Protein AF-A0ABD4PP04-F1 (afdb_monomer)

Sequence (174 aa):
FPATERILFAEHYQGPYRPKDAGYEAKGRALKQHVMAPLIAYFRDARAALGITAKQIVDATGKKNMVSHWFSASQWQLPNESDYLKLQSLFARVAEEKHQRGVLEKPHHQLLETYTSLNRQYAELQSEYKHLRRYFGVTAQVPYTDVWTHKPVQYYPGKHPCEKPAEMLQQIIS

Solvent-accessible surface area (backbone atoms only — not comparable to full-atom values): 10897 Å² total; per-residue (Å²): 131,85,90,74,89,78,84,78,83,75,70,96,71,100,65,78,91,70,77,80,73,61,56,65,61,50,50,51,50,53,49,49,36,60,60,42,36,72,61,42,46,56,45,33,51,27,35,58,64,63,65,62,50,70,64,60,51,24,73,63,61,74,42,70,82,47,53,54,26,48,51,34,61,95,61,56,48,85,71,54,65,72,55,42,51,39,49,31,54,52,32,45,53,54,23,61,78,65,77,46,83,39,56,68,76,74,58,62,67,61,53,50,54,50,48,51,54,39,51,48,53,49,51,51,54,53,47,52,57,53,68,72,44,83,85,84,77,90,47,97,84,52,76,95,55,100,70,83,86,68,71,78,66,75,91,58,94,87,64,62,97,81,63,73,36,66,71,53,52,49,65,76,73,105

Structure (mmCIF, N/CA/C/O backbone):
data_AF-A0ABD4PP04-F1
#
_entry.id   AF-A0ABD4PP04-F1
#
loop_
_atom_site.group_PDB
_atom_site.id
_atom_site.type_symbol
_atom_site.label_atom_id
_atom_site.label_alt_id
_atom_site.label_comp_id
_atom_site.label_asym_id
_atom_site.label_entity_id
_atom_site.label_seq_id
_atom_site.pdbx_PDB_ins_code
_atom_site.Cartn_x
_atom_site.Cartn_y
_atom_site.Cartn_z
_atom_site.occupancy
_atom_site.B_iso_or_equiv
_atom_site.auth_seq_id
_atom_site.auth_comp_id
_atom_site.auth_asym_id
_atom_site.auth_atom_id
_atom_site.pdbx_PDB_model_num
ATOM 1 N N . PHE A 1 1 ? 40.345 16.227 -43.453 1.00 46.09 1 PHE A N 1
ATOM 2 C CA . PHE A 1 1 ? 39.512 15.918 -42.274 1.00 46.09 1 PHE A CA 1
ATOM 3 C C . PHE A 1 1 ? 38.919 14.530 -42.455 1.00 46.09 1 PHE A C 1
ATOM 5 O O . PHE A 1 1 ? 38.324 14.318 -43.506 1.00 46.09 1 PHE A O 1
ATOM 12 N N . PRO A 1 2 ? 39.097 13.572 -41.528 1.00 52.31 2 PRO A N 1
ATOM 13 C CA . PRO A 1 2 ? 38.396 12.297 -41.633 1.00 52.31 2 PRO A CA 1
ATOM 14 C C . PRO A 1 2 ? 36.890 12.541 -41.462 1.00 52.31 2 PRO A C 1
ATOM 16 O O . PRO A 1 2 ? 36.458 13.104 -40.454 1.00 52.31 2 PRO A O 1
ATOM 19 N N . ALA A 1 3 ? 36.102 12.161 -42.468 1.00 47.34 3 ALA A N 1
ATOM 20 C CA . ALA A 1 3 ? 34.648 12.200 -42.401 1.00 47.34 3 ALA A CA 1
ATOM 21 C C . ALA A 1 3 ? 34.193 11.115 -41.416 1.00 47.34 3 ALA A C 1
ATOM 23 O O . ALA A 1 3 ? 34.245 9.927 -41.720 1.00 47.34 3 ALA A O 1
ATOM 24 N N . THR A 1 4 ? 33.822 11.524 -40.206 1.00 54.44 4 THR A N 1
ATOM 25 C CA . THR A 1 4 ? 33.282 10.628 -39.180 1.00 54.44 4 THR A CA 1
ATOM 26 C C . THR A 1 4 ? 31.805 10.944 -39.009 1.00 54.44 4 THR A C 1
ATOM 28 O O . THR A 1 4 ? 31.433 12.076 -38.705 1.00 54.44 4 THR A O 1
ATOM 31 N N . GLU A 1 5 ? 30.950 9.954 -39.244 1.00 54.47 5 GLU A N 1
ATOM 32 C CA . GLU A 1 5 ? 29.527 10.065 -38.948 1.00 54.47 5 GLU A CA 1
ATOM 33 C C . GLU A 1 5 ? 29.324 9.819 -37.451 1.00 54.47 5 GLU A C 1
ATOM 35 O O . GLU A 1 5 ? 29.558 8.718 -36.957 1.00 54.47 5 GLU A O 1
ATOM 40 N N . ARG A 1 6 ? 28.912 10.849 -36.712 1.00 52.22 6 ARG A N 1
ATOM 41 C CA . ARG A 1 6 ? 28.567 10.732 -35.291 1.00 52.22 6 ARG A CA 1
ATOM 42 C C . ARG A 1 6 ? 27.056 10.599 -35.168 1.00 52.22 6 ARG A C 1
ATOM 44 O O . ARG A 1 6 ? 26.331 11.506 -35.568 1.00 52.22 6 ARG A O 1
ATOM 51 N N . ILE A 1 7 ? 26.580 9.486 -34.618 1.00 48.47 7 ILE A N 1
ATOM 52 C CA . ILE A 1 7 ? 25.186 9.368 -34.186 1.00 48.47 7 ILE A CA 1
ATOM 53 C C . ILE A 1 7 ? 25.104 10.016 -32.805 1.00 48.47 7 ILE A C 1
ATOM 55 O O . ILE A 1 7 ? 25.641 9.491 -31.834 1.00 48.47 7 ILE A O 1
ATOM 59 N N . LEU A 1 8 ? 24.466 11.182 -32.724 1.00 52.16 8 LEU A N 1
ATOM 60 C CA . LEU A 1 8 ? 24.090 11.772 -31.445 1.00 52.16 8 LEU A CA 1
ATOM 61 C C . LEU A 1 8 ? 22.819 11.063 -30.977 1.00 52.16 8 LEU A C 1
ATOM 63 O O . LEU A 1 8 ? 21.733 11.337 -31.486 1.00 52.16 8 LEU A O 1
ATOM 67 N N . PHE A 1 9 ? 22.943 10.154 -30.013 1.00 45.06 9 PHE A N 1
A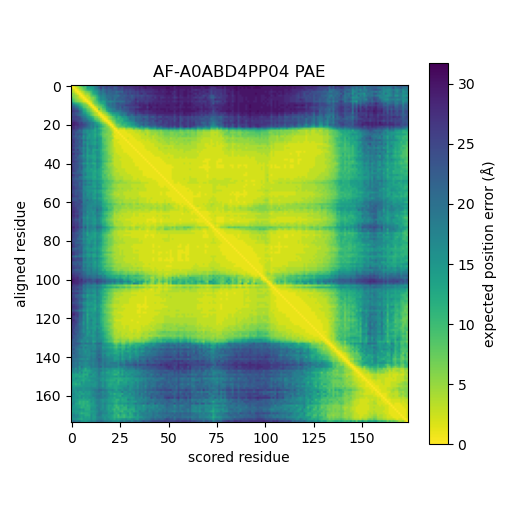TOM 68 C CA . PHE A 1 9 ? 21.789 9.762 -29.212 1.00 45.06 9 PHE A CA 1
ATOM 69 C C . PHE A 1 9 ? 21.423 10.966 -28.345 1.00 45.06 9 PHE A C 1
ATOM 71 O O . PHE A 1 9 ? 22.001 11.188 -27.285 1.00 45.06 9 PHE A O 1
ATOM 78 N N . ALA A 1 10 ? 20.505 11.799 -28.829 1.00 43.09 10 ALA A N 1
ATOM 79 C CA . ALA A 1 10 ? 19.854 12.767 -27.970 1.00 43.09 10 ALA A CA 1
ATOM 80 C C . ALA A 1 10 ? 18.963 11.982 -27.002 1.00 43.09 10 ALA A C 1
ATOM 82 O O . ALA A 1 10 ? 17.890 11.508 -27.376 1.00 43.09 10 ALA A O 1
ATOM 83 N N . GLU A 1 11 ? 19.402 11.833 -25.754 1.00 42.09 11 GLU A N 1
ATOM 84 C CA . GLU A 1 11 ? 18.438 11.662 -24.678 1.00 42.09 11 GLU A CA 1
ATOM 85 C C . GLU A 1 11 ? 17.529 12.894 -24.643 1.00 42.09 11 GLU A C 1
ATOM 87 O O . GLU A 1 11 ? 17.952 14.037 -24.840 1.00 42.09 11 GLU A O 1
ATOM 92 N N . HIS A 1 12 ? 16.253 12.657 -24.370 1.00 48.25 12 HIS A N 1
ATOM 93 C CA . HIS A 1 12 ? 15.319 13.704 -24.000 1.00 48.25 12 HIS A CA 1
ATOM 94 C C . HIS A 1 12 ? 15.741 14.268 -22.633 1.00 48.25 12 HIS A C 1
ATOM 96 O O . HIS A 1 12 ? 15.224 13.803 -21.624 1.00 48.25 12 HIS A O 1
ATOM 102 N N . TYR A 1 13 ? 16.657 15.244 -22.564 1.00 46.41 13 TYR A N 1
ATOM 103 C CA . TYR A 1 13 ? 16.724 16.153 -21.409 1.00 46.41 13 TYR A CA 1
ATOM 104 C C . TYR A 1 13 ? 17.664 17.363 -21.588 1.00 46.41 13 TYR A C 1
ATOM 106 O O . TYR A 1 13 ? 18.881 17.227 -21.599 1.00 46.41 13 TYR A O 1
ATOM 114 N N . GLN A 1 14 ? 17.098 18.577 -21.628 1.00 42.09 14 GLN A N 1
ATOM 115 C CA . GLN A 1 14 ? 17.807 19.858 -21.433 1.00 42.09 14 GLN A CA 1
ATOM 116 C C . GLN A 1 14 ? 17.493 20.463 -20.047 1.00 42.09 14 GLN A C 1
ATOM 118 O O . GLN A 1 14 ? 17.188 21.647 -19.921 1.00 42.09 14 GLN A O 1
ATOM 123 N N . GLY A 1 15 ? 17.480 19.643 -18.994 1.00 58.69 15 GLY A N 1
ATOM 124 C CA . GLY A 1 15 ? 17.195 20.088 -17.625 1.00 58.69 15 GLY A CA 1
ATOM 125 C C . GLY A 1 15 ? 18.368 19.841 -16.674 1.00 58.69 15 GLY A C 1
ATOM 126 O O . GLY A 1 15 ? 19.189 18.964 -16.946 1.00 58.69 15 GLY A O 1
ATOM 127 N N . PRO A 1 16 ? 18.460 20.573 -15.545 1.00 61.12 16 PRO A N 1
ATOM 128 C CA . PRO A 1 16 ? 19.484 20.324 -14.535 1.00 61.12 16 PRO A CA 1
ATOM 129 C C . PRO A 1 16 ? 19.411 18.871 -14.049 1.00 61.12 16 PRO A C 1
ATOM 131 O O . PRO A 1 16 ? 18.319 18.306 -13.936 1.00 61.12 16 PRO A O 1
ATOM 134 N N . TYR A 1 17 ? 20.579 18.285 -13.772 1.00 49.44 17 TYR A N 1
ATOM 135 C CA . TYR A 1 17 ? 20.754 16.919 -13.275 1.00 49.44 17 TYR A CA 1
ATOM 136 C C . TYR A 1 17 ? 19.726 16.590 -12.183 1.00 49.44 17 TYR A C 1
ATOM 138 O O . TYR A 1 17 ? 19.769 17.143 -11.082 1.00 49.44 17 TYR A O 1
ATOM 146 N N . ARG A 1 18 ? 18.787 15.687 -12.490 1.00 54.94 18 ARG A N 1
ATOM 147 C CA . ARG A 1 18 ? 17.928 15.065 -11.481 1.00 54.94 18 ARG A CA 1
ATOM 148 C C . ARG A 1 18 ? 18.627 13.788 -11.009 1.00 54.94 18 ARG A C 1
ATOM 150 O O . ARG A 1 18 ? 18.999 12.976 -11.855 1.00 54.94 18 ARG A O 1
ATOM 157 N N . PRO A 1 19 ? 18.835 13.584 -9.696 1.00 53.41 19 PRO A N 1
ATOM 158 C CA . PRO A 1 19 ? 19.331 12.303 -9.204 1.00 53.41 19 PRO A CA 1
ATOM 159 C C . PRO A 1 19 ? 18.400 11.185 -9.689 1.00 53.41 19 PRO A C 1
ATOM 161 O O . PRO A 1 19 ? 17.187 11.389 -9.682 1.00 53.41 19 PRO A O 1
ATOM 164 N N . LYS A 1 20 ? 18.991 10.057 -10.129 1.00 55.31 20 LYS A N 1
ATOM 165 C CA . LYS A 1 20 ? 18.342 8.831 -10.647 1.00 55.31 20 LYS A CA 1
ATOM 166 C C . LYS A 1 20 ? 16.845 8.805 -10.351 1.00 55.31 20 LYS A C 1
ATOM 168 O O . LYS A 1 20 ? 16.459 8.592 -9.203 1.00 55.31 20 LYS A O 1
ATOM 173 N N . ASP A 1 21 ? 16.032 9.024 -11.381 1.00 52.84 21 ASP A N 1
ATOM 174 C CA . ASP A 1 21 ? 14.582 9.092 -11.253 1.00 52.84 21 ASP A CA 1
ATOM 175 C C . ASP A 1 21 ? 14.055 7.933 -10.398 1.00 52.84 21 ASP A C 1
ATOM 177 O O . ASP A 1 21 ? 14.034 6.770 -10.810 1.00 52.84 21 ASP A O 1
ATOM 181 N N . ALA A 1 22 ? 13.515 8.273 -9.227 1.00 58.88 22 ALA A N 1
ATOM 182 C CA . ALA A 1 22 ? 12.726 7.374 -8.390 1.00 58.88 22 ALA A CA 1
ATOM 183 C C . ALA A 1 22 ? 11.413 6.942 -9.081 1.00 58.88 22 ALA A C 1
ATOM 185 O O . ALA A 1 22 ? 10.523 6.393 -8.437 1.00 58.88 22 ALA A O 1
ATOM 186 N N . GLY A 1 23 ? 11.259 7.190 -10.388 1.00 70.19 23 GLY A N 1
ATOM 187 C CA . GLY A 1 23 ? 10.077 6.891 -11.182 1.00 70.19 23 GLY A CA 1
ATOM 188 C C . GLY A 1 23 ? 9.732 5.406 -11.190 1.00 70.19 23 GLY A C 1
ATOM 189 O O . GLY A 1 23 ? 8.559 5.070 -11.068 1.00 70.19 23 GLY A O 1
ATOM 190 N N . TYR A 1 24 ? 10.723 4.507 -11.251 1.00 74.12 24 TYR A N 1
ATOM 191 C CA . TYR A 1 24 ? 10.470 3.062 -11.141 1.00 74.12 24 TYR A CA 1
ATOM 192 C C . TYR A 1 24 ? 9.882 2.696 -9.772 1.00 74.12 24 TYR A C 1
ATOM 194 O O . TYR A 1 24 ? 8.852 2.032 -9.693 1.00 74.12 24 TYR A O 1
ATOM 202 N N . GLU A 1 25 ? 10.497 3.168 -8.689 1.00 79.31 25 GLU A N 1
ATOM 203 C CA . GLU A 1 25 ? 10.035 2.889 -7.326 1.00 79.31 25 GLU A CA 1
ATOM 204 C C . GLU A 1 25 ? 8.698 3.569 -7.014 1.00 79.31 25 GLU A C 1
ATOM 206 O O . GL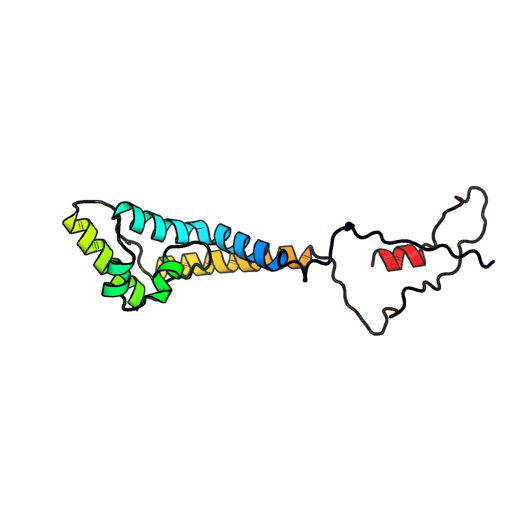U A 1 25 ? 7.865 3.017 -6.297 1.00 79.31 25 GLU A O 1
ATOM 211 N N . ALA A 1 26 ? 8.466 4.772 -7.541 1.00 82.81 26 ALA A N 1
ATOM 212 C CA . ALA A 1 26 ? 7.201 5.486 -7.423 1.00 82.81 26 ALA A CA 1
ATOM 213 C C . ALA A 1 26 ? 6.082 4.753 -8.175 1.00 82.81 26 ALA A C 1
ATOM 215 O O . ALA A 1 26 ? 5.023 4.515 -7.594 1.00 82.81 26 ALA A O 1
ATOM 216 N N . LYS A 1 27 ? 6.333 4.312 -9.417 1.00 84.69 27 LYS A N 1
ATOM 217 C CA . LYS A 1 27 ? 5.391 3.484 -10.188 1.00 84.69 27 LYS A CA 1
ATOM 218 C C . LYS A 1 27 ? 5.135 2.139 -9.511 1.00 84.69 27 LYS A C 1
ATOM 220 O O . LYS A 1 27 ? 3.986 1.724 -9.426 1.00 84.69 27 LYS A O 1
ATOM 225 N N . GLY A 1 28 ? 6.165 1.496 -8.958 1.00 87.12 28 GLY A N 1
ATOM 226 C CA . GLY A 1 28 ? 6.021 0.259 -8.184 1.00 87.12 28 GLY A CA 1
ATOM 227 C C . GLY A 1 28 ? 5.158 0.442 -6.930 1.00 87.12 28 GLY A C 1
ATOM 228 O O . GLY A 1 28 ? 4.273 -0.371 -6.663 1.00 87.12 28 GLY A O 1
ATOM 229 N N . ARG A 1 29 ? 5.347 1.545 -6.193 1.00 87.19 29 ARG A N 1
ATOM 230 C CA . ARG A 1 29 ? 4.499 1.906 -5.042 1.00 87.19 29 ARG A CA 1
ATOM 231 C C . ARG A 1 29 ? 3.050 2.161 -5.454 1.00 87.19 29 ARG A C 1
ATOM 233 O O . ARG A 1 29 ? 2.151 1.623 -4.814 1.00 87.19 29 ARG A O 1
ATOM 240 N N . ALA A 1 30 ? 2.828 2.926 -6.520 1.00 90.00 30 ALA A N 1
ATOM 241 C CA . ALA A 1 30 ? 1.490 3.194 -7.047 1.00 90.00 30 ALA A CA 1
ATOM 242 C C . ALA A 1 30 ? 0.790 1.904 -7.511 1.00 90.00 30 ALA A C 1
ATOM 244 O O . ALA A 1 30 ? -0.375 1.684 -7.188 1.00 90.00 30 ALA A O 1
ATOM 245 N N . LEU A 1 31 ? 1.519 1.009 -8.185 1.00 91.44 31 LEU A N 1
ATOM 246 C CA . LEU A 1 31 ? 1.010 -0.297 -8.596 1.00 91.44 31 LEU A CA 1
ATOM 247 C C . LEU A 1 31 ? 0.601 -1.142 -7.386 1.00 91.44 31 LEU A C 1
ATOM 249 O O . LEU A 1 31 ? -0.503 -1.677 -7.358 1.00 91.44 31 LEU A O 1
ATOM 253 N N . LYS A 1 32 ? 1.453 -1.220 -6.355 1.00 91.75 32 LYS A N 1
ATOM 254 C CA . LYS A 1 32 ? 1.124 -1.954 -5.127 1.00 91.75 32 LYS A CA 1
ATOM 255 C C . LYS A 1 32 ? -0.127 -1.386 -4.453 1.00 91.75 32 LYS A C 1
ATOM 257 O O . LYS A 1 32 ? -0.980 -2.154 -4.027 1.00 91.75 32 LYS A O 1
ATOM 262 N N . GLN A 1 33 ? -0.252 -0.061 -4.374 1.00 93.00 33 GLN A N 1
ATOM 263 C CA . GLN A 1 33 ? -1.442 0.601 -3.826 1.00 93.00 33 GLN A CA 1
ATOM 264 C C . GLN A 1 33 ? -2.707 0.250 -4.606 1.00 93.00 33 GLN A C 1
ATOM 266 O O . GLN A 1 33 ? -3.742 -0.008 -4.000 1.00 93.00 33 GLN A O 1
ATOM 271 N N . HIS A 1 34 ? -2.612 0.219 -5.935 1.00 93.88 34 HIS A N 1
ATOM 272 C CA . HI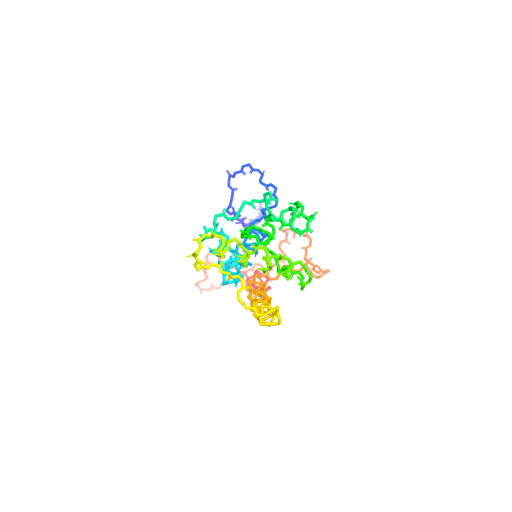S A 1 34 ? -3.729 -0.122 -6.802 1.00 93.88 34 HIS A CA 1
ATOM 273 C C . HIS A 1 34 ? -4.153 -1.586 -6.641 1.00 93.88 34 HIS A C 1
ATOM 275 O O . HIS A 1 34 ? -5.323 -1.859 -6.395 1.00 93.88 34 HIS A O 1
ATOM 281 N N . VAL A 1 35 ? -3.202 -2.524 -6.688 1.00 95.38 35 VAL A N 1
ATOM 282 C CA . VAL A 1 35 ? -3.486 -3.959 -6.522 1.00 95.38 35 VAL A CA 1
ATOM 283 C C . VAL A 1 35 ? -4.048 -4.253 -5.126 1.00 95.38 35 VAL A C 1
ATOM 285 O O . VAL A 1 35 ? -4.990 -5.023 -4.982 1.00 95.38 35 VAL A O 1
ATOM 288 N N . MET A 1 36 ? -3.529 -3.595 -4.086 1.00 96.31 36 MET A N 1
ATOM 289 C CA . MET A 1 36 ? -3.985 -3.781 -2.700 1.00 96.31 36 MET A CA 1
ATOM 290 C C . MET A 1 36 ? -5.253 -2.983 -2.354 1.00 96.31 36 MET A C 1
ATOM 292 O O . MET A 1 36 ? -5.724 -3.060 -1.216 1.00 96.31 36 MET A O 1
ATOM 296 N N . ALA A 1 37 ? -5.825 -2.231 -3.302 1.00 95.69 37 ALA A N 1
ATOM 297 C CA . ALA A 1 37 ? -6.967 -1.351 -3.063 1.00 95.69 37 ALA A CA 1
ATOM 298 C C . ALA A 1 37 ? -8.170 -2.036 -2.382 1.00 95.69 37 ALA A C 1
ATOM 300 O O . ALA A 1 37 ? -8.725 -1.413 -1.476 1.00 95.69 37 ALA A O 1
ATOM 301 N N . PRO A 1 38 ? -8.554 -3.292 -2.705 1.00 96.12 38 PRO A N 1
ATOM 302 C CA . PRO A 1 38 ? -9.682 -3.950 -2.039 1.00 96.12 38 PRO A CA 1
ATOM 303 C C . PRO A 1 38 ? -9.478 -4.122 -0.528 1.00 96.12 38 PRO A C 1
ATOM 305 O O . PRO A 1 38 ? -10.401 -3.902 0.255 1.00 96.12 38 PRO A O 1
ATOM 308 N N . LEU A 1 39 ? -8.260 -4.477 -0.103 1.00 96.50 39 LEU A N 1
ATOM 309 C CA . LEU A 1 39 ? -7.927 -4.620 1.315 1.00 96.50 39 LEU A CA 1
ATOM 310 C C . LEU A 1 39 ? -7.765 -3.252 1.983 1.00 96.50 39 LEU A C 1
ATOM 312 O O . LEU A 1 39 ? -8.293 -3.041 3.071 1.00 96.50 39 LEU A O 1
ATOM 316 N N . ILE A 1 40 ? -7.105 -2.298 1.319 1.00 96.00 40 ILE A N 1
ATOM 317 C CA . ILE A 1 40 ? -6.961 -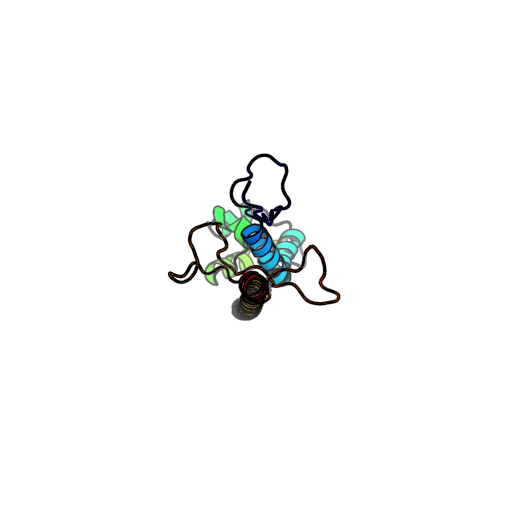0.927 1.833 1.00 96.00 40 ILE A CA 1
ATOM 318 C C . ILE A 1 40 ? -8.337 -0.302 2.094 1.00 96.00 40 ILE A C 1
ATOM 320 O O . ILE A 1 40 ? -8.558 0.258 3.168 1.00 96.00 40 ILE A O 1
ATOM 324 N N . ALA A 1 41 ? -9.256 -0.411 1.131 1.00 95.56 41 ALA A N 1
ATOM 325 C CA . ALA A 1 41 ? -10.616 0.106 1.239 1.00 95.56 41 ALA A CA 1
ATOM 326 C C . ALA A 1 41 ? -11.369 -0.561 2.394 1.00 95.56 41 ALA A C 1
ATOM 328 O O . ALA A 1 41 ? -11.915 0.143 3.234 1.00 95.56 41 ALA A O 1
ATOM 329 N N . TYR A 1 42 ? -11.295 -1.891 2.519 1.00 96.3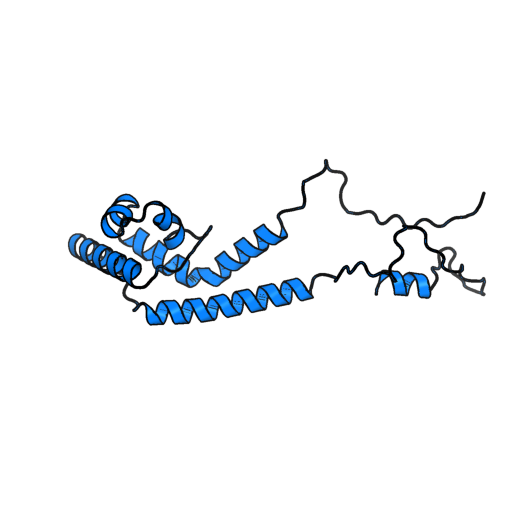8 42 TYR A N 1
ATOM 330 C CA . TYR A 1 42 ? -11.930 -2.625 3.619 1.00 96.38 42 TYR A CA 1
ATOM 331 C C . TYR A 1 42 ? -11.569 -2.060 5.004 1.00 96.38 42 TYR A C 1
ATOM 333 O O . TYR A 1 42 ? -12.458 -1.764 5.802 1.00 96.38 42 TYR A O 1
ATOM 341 N N . PHE A 1 43 ? -10.281 -1.836 5.281 1.00 96.19 43 PHE A N 1
ATOM 342 C CA . PHE A 1 43 ? -9.852 -1.268 6.565 1.00 96.19 43 PHE A CA 1
ATOM 343 C C . PHE A 1 43 ? -10.192 0.221 6.697 1.00 96.19 43 PHE A C 1
ATOM 345 O O . PHE A 1 43 ? -10.682 0.665 7.740 1.00 96.19 43 PHE A O 1
ATOM 352 N N . ARG A 1 44 ? -9.912 1.013 5.657 1.00 95.19 44 ARG A N 1
ATOM 353 C CA . ARG A 1 44 ? -10.117 2.467 5.669 1.00 95.19 44 ARG A CA 1
ATOM 354 C C . ARG A 1 44 ? -11.591 2.821 5.838 1.00 95.19 44 ARG A C 1
ATOM 356 O O . ARG A 1 44 ? -11.910 3.689 6.648 1.00 95.19 44 ARG A O 1
ATOM 363 N N . ASP A 1 45 ? -12.464 2.156 5.096 1.00 94.81 45 ASP A N 1
ATOM 364 C CA . ASP A 1 45 ? -13.887 2.471 5.044 1.00 94.81 45 ASP A CA 1
ATOM 365 C C . ASP A 1 45 ? -14.575 2.034 6.344 1.00 94.81 45 ASP A C 1
ATOM 367 O O . ASP A 1 45 ? -15.354 2.807 6.897 1.00 94.81 45 ASP A O 1
ATOM 371 N N . ALA A 1 46 ? -14.193 0.887 6.924 1.00 95.00 46 ALA A N 1
ATOM 372 C CA . ALA A 1 46 ? -14.645 0.486 8.260 1.00 95.00 46 ALA A CA 1
ATOM 373 C C . ALA A 1 46 ? -14.240 1.517 9.331 1.00 95.00 46 ALA A C 1
ATOM 375 O O . ALA A 1 46 ? -15.044 1.919 10.176 1.00 95.00 46 ALA A O 1
ATOM 376 N N . ARG A 1 47 ? -12.992 2.007 9.275 1.00 95.06 47 ARG A N 1
ATOM 377 C CA . ARG A 1 47 ? -12.504 3.029 10.213 1.00 95.06 47 ARG A CA 1
ATOM 378 C C . ARG A 1 47 ? -13.255 4.351 10.050 1.00 95.06 47 ARG A C 1
ATOM 380 O O . ARG A 1 47 ? -13.560 4.994 11.055 1.00 95.06 47 ARG A O 1
ATOM 387 N N . ALA A 1 48 ? -13.513 4.759 8.809 1.00 93.69 48 ALA A N 1
ATOM 388 C CA . ALA A 1 48 ? -14.242 5.981 8.492 1.00 93.69 48 ALA A CA 1
ATOM 389 C C . ALA A 1 48 ? -15.708 5.894 8.940 1.00 93.69 48 ALA A C 1
ATOM 391 O O . ALA A 1 48 ? -16.190 6.831 9.573 1.00 93.69 48 ALA A O 1
ATOM 392 N N . ALA A 1 49 ? -16.373 4.760 8.698 1.00 93.44 49 ALA A N 1
ATOM 393 C CA . ALA A 1 49 ? -17.765 4.525 9.080 1.00 93.44 49 ALA A CA 1
ATOM 394 C C . ALA A 1 49 ? -17.986 4.678 10.592 1.00 93.44 49 ALA A C 1
ATOM 396 O O . ALA A 1 49 ? -18.924 5.345 11.016 1.00 93.44 49 ALA A O 1
ATOM 397 N N . LEU A 1 50 ? -17.082 4.128 11.407 1.00 94.25 50 LEU A N 1
ATOM 398 C CA . LEU A 1 50 ? -17.166 4.216 12.867 1.00 94.25 50 LEU A CA 1
ATOM 399 C C . LEU A 1 50 ? -16.455 5.444 13.453 1.00 94.25 50 LEU A C 1
ATOM 401 O O . LEU A 1 50 ? -16.462 5.634 14.671 1.00 94.25 50 LEU A O 1
ATOM 405 N N . GLY A 1 51 ? -15.822 6.284 12.629 1.00 93.88 51 GLY A N 1
ATOM 406 C CA . GLY A 1 51 ? -15.047 7.442 13.085 1.00 93.88 51 GLY A CA 1
ATOM 407 C C . GLY A 1 51 ? -13.950 7.084 14.096 1.00 93.88 51 GLY A C 1
ATOM 408 O O . GLY A 1 51 ? -13.706 7.847 15.032 1.00 93.88 51 GLY A O 1
ATOM 409 N N . ILE A 1 52 ? -13.321 5.911 13.956 1.00 94.88 52 ILE A N 1
ATOM 410 C CA . ILE A 1 52 ? -12.322 5.425 14.916 1.00 94.88 52 ILE A CA 1
ATOM 411 C C . ILE A 1 52 ? -11.025 6.228 14.770 1.00 94.88 52 ILE A C 1
ATOM 413 O O . ILE A 1 52 ? -10.389 6.302 13.707 1.00 94.88 52 ILE A O 1
ATOM 417 N N . THR A 1 53 ? -10.608 6.831 15.878 1.00 95.75 53 THR A N 1
ATOM 418 C CA . THR A 1 53 ? -9.418 7.678 15.933 1.00 95.75 53 THR A CA 1
ATOM 419 C C . THR A 1 53 ? -8.138 6.846 15.956 1.00 95.75 53 THR A C 1
ATOM 421 O O . THR A 1 53 ? -8.112 5.701 16.406 1.00 95.75 53 THR A O 1
ATOM 424 N N . ALA A 1 54 ? -7.030 7.448 15.510 1.00 95.56 54 ALA A N 1
ATOM 425 C CA . ALA A 1 54 ? -5.719 6.812 15.621 1.00 95.56 54 ALA A CA 1
ATOM 426 C C . ALA A 1 54 ? -5.391 6.471 17.082 1.00 95.56 54 ALA A C 1
ATOM 428 O O . ALA A 1 54 ? -4.892 5.386 17.347 1.00 95.56 54 ALA A O 1
ATOM 429 N N . LYS A 1 55 ? -5.738 7.360 18.025 1.00 96.69 55 LYS A N 1
ATOM 430 C CA . LYS A 1 55 ? -5.522 7.158 19.462 1.00 96.69 55 LYS A CA 1
ATOM 431 C C . LYS A 1 55 ? -6.190 5.875 19.966 1.00 96.69 55 LYS A C 1
ATOM 433 O O . LYS A 1 55 ? -5.504 5.048 20.542 1.00 96.69 55 LYS A O 1
ATOM 438 N N . GLN A 1 56 ? -7.467 5.654 19.645 1.00 95.94 56 GLN A N 1
ATOM 439 C CA . GLN A 1 56 ? -8.181 4.429 20.039 1.00 95.94 56 GLN A CA 1
ATOM 440 C C . GLN A 1 56 ? -7.514 3.155 19.503 1.00 95.94 56 GLN A C 1
ATOM 442 O O . GLN A 1 56 ? -7.441 2.153 20.208 1.00 95.94 56 GLN A O 1
ATOM 447 N N . ILE A 1 57 ? -6.996 3.192 18.270 1.00 96.31 57 ILE A N 1
ATOM 448 C CA . ILE A 1 57 ? -6.266 2.058 17.687 1.00 96.31 57 ILE A CA 1
ATOM 449 C C . ILE A 1 57 ? -4.952 1.814 18.436 1.00 96.31 57 ILE A C 1
ATOM 451 O O . ILE A 1 57 ? -4.606 0.663 18.703 1.00 96.31 57 ILE A O 1
ATOM 455 N N . VAL A 1 58 ? -4.217 2.874 18.785 1.00 97.19 58 VAL A N 1
ATOM 456 C CA . VAL A 1 58 ? -2.983 2.758 19.575 1.00 97.19 58 VAL A CA 1
ATOM 457 C C . VAL A 1 58 ? -3.275 2.213 20.964 1.00 97.19 58 VAL A C 1
ATOM 459 O O . VAL A 1 58 ? -2.573 1.305 21.392 1.00 97.19 58 VAL A O 1
ATOM 462 N N . ASP A 1 59 ? -4.320 2.696 21.626 1.00 96.56 59 ASP A N 1
ATOM 463 C CA . ASP A 1 59 ? -4.702 2.241 22.963 1.00 96.56 59 ASP A CA 1
ATOM 464 C C . ASP A 1 59 ? -5.101 0.751 22.950 1.00 96.56 59 ASP A C 1
ATOM 466 O O . ASP A 1 59 ? -4.741 0.006 23.857 1.00 96.56 59 ASP A O 1
ATOM 470 N N . ALA A 1 60 ? -5.775 0.283 21.891 1.00 95.25 60 ALA A N 1
ATOM 471 C CA . ALA A 1 60 ? -6.177 -1.120 21.754 1.00 95.25 60 ALA A CA 1
ATOM 472 C C . ALA A 1 60 ? -5.029 -2.063 21.344 1.00 95.25 60 ALA A C 1
ATOM 474 O O . ALA A 1 60 ? -4.992 -3.220 21.761 1.00 95.25 60 ALA A O 1
ATOM 475 N N . THR A 1 61 ? -4.105 -1.607 20.494 1.00 95.44 61 THR A N 1
ATOM 476 C CA . THR A 1 61 ? -3.065 -2.472 19.895 1.00 95.44 61 THR A CA 1
ATOM 477 C C . THR A 1 61 ? -1.680 -2.300 20.516 1.00 95.44 61 THR A C 1
ATOM 479 O O . THR A 1 61 ? -0.837 -3.186 20.380 1.00 95.44 61 THR A O 1
ATOM 482 N N . GLY A 1 62 ? -1.422 -1.171 21.175 1.00 94.31 62 GLY A N 1
ATOM 483 C CA . GLY A 1 62 ? -0.103 -0.740 21.643 1.00 94.31 62 GLY A CA 1
ATOM 484 C C . GLY A 1 62 ? 0.831 -0.242 20.530 1.00 94.31 62 GLY A C 1
ATOM 485 O O . GLY A 1 62 ? 1.981 0.098 20.805 1.00 94.31 62 GLY A O 1
ATOM 486 N N . LYS A 1 63 ? 0.388 -0.193 19.262 1.00 93.38 63 LYS A N 1
ATOM 487 C CA . LYS A 1 63 ? 1.271 0.024 18.099 1.00 93.38 63 LYS A CA 1
ATOM 488 C C . LYS A 1 63 ? 1.036 1.364 17.405 1.00 93.38 63 LYS A C 1
ATOM 490 O O . LYS A 1 63 ? 0.394 1.445 16.359 1.00 93.38 63 LYS A O 1
ATOM 495 N N . LYS A 1 64 ? 1.660 2.421 17.933 1.00 92.56 64 LYS A N 1
ATOM 496 C CA . LYS A 1 64 ? 1.579 3.787 17.376 1.00 92.56 64 LYS A CA 1
ATOM 497 C C . LYS A 1 64 ? 1.959 3.882 15.899 1.00 92.56 64 LYS A C 1
ATOM 499 O O . LYS A 1 64 ? 1.236 4.489 15.115 1.00 92.56 64 LYS A O 1
ATOM 504 N N . ASN A 1 65 ? 3.067 3.256 15.517 1.00 92.50 65 ASN A N 1
ATOM 505 C CA . ASN A 1 65 ? 3.602 3.386 14.162 1.00 92.50 65 ASN A CA 1
ATOM 506 C C . ASN A 1 65 ? 2.813 2.573 13.128 1.00 92.50 65 ASN A C 1
ATOM 508 O O . ASN A 1 65 ? 2.977 2.806 11.940 1.00 92.50 65 ASN A O 1
ATOM 512 N N . MET A 1 66 ? 1.959 1.635 13.552 1.00 94.56 66 MET A N 1
ATOM 513 C CA . MET A 1 66 ? 1.258 0.726 12.638 1.00 94.56 66 MET A CA 1
ATOM 514 C C . MET A 1 66 ? -0.088 1.254 12.143 1.00 94.56 66 MET A C 1
ATOM 516 O O . MET A 1 66 ? -0.597 0.774 11.134 1.00 94.56 66 MET A O 1
ATOM 520 N N . VAL A 1 67 ? -0.648 2.280 12.789 1.00 94.06 67 VAL A N 1
ATOM 521 C CA . VAL A 1 67 ? -1.949 2.847 12.399 1.00 94.06 67 VAL A CA 1
ATOM 522 C C . VAL A 1 67 ? -1.947 3.312 10.940 1.00 94.06 67 VAL A C 1
ATOM 524 O O . VAL A 1 67 ? -2.900 3.059 10.205 1.00 94.06 67 VAL A O 1
ATOM 527 N N . SER A 1 68 ? -0.877 3.972 10.492 1.00 93.06 68 SER A N 1
ATOM 528 C CA . SER A 1 68 ? -0.739 4.390 9.093 1.00 93.06 68 SER A CA 1
ATOM 529 C C . SER A 1 68 ? -0.623 3.188 8.155 1.00 93.06 68 SER A C 1
ATOM 531 O O . SER A 1 68 ? -1.275 3.173 7.117 1.00 93.06 68 SER A O 1
ATOM 533 N N . HIS A 1 69 ? 0.144 2.164 8.527 1.00 94.75 69 HIS A N 1
ATOM 534 C CA . HIS A 1 69 ? 0.329 0.963 7.713 1.00 94.75 69 HIS A CA 1
ATOM 535 C C . HIS A 1 69 ? -0.952 0.139 7.550 1.00 94.75 69 HIS A C 1
ATOM 537 O O . HIS A 1 69 ? -1.136 -0.481 6.513 1.00 94.75 69 HIS A O 1
ATOM 543 N N . TRP A 1 70 ? -1.866 0.143 8.516 1.00 96.19 70 TRP A N 1
ATOM 544 C CA . TRP A 1 70 ? -3.112 -0.626 8.400 1.00 96.19 70 TRP A CA 1
ATOM 545 C C . TRP A 1 70 ? -4.235 0.131 7.683 1.00 96.19 70 TRP A C 1
ATOM 547 O O . TRP A 1 70 ? -5.086 -0.486 7.044 1.00 96.19 70 TRP A O 1
ATOM 557 N N . PHE A 1 71 ? -4.237 1.466 7.763 1.00 95.00 71 PHE A N 1
ATOM 558 C CA . PHE A 1 71 ? -5.371 2.297 7.337 1.00 95.00 71 PHE A CA 1
ATOM 559 C C . PHE A 1 71 ? -5.035 3.336 6.250 1.00 95.00 71 PHE A C 1
ATOM 561 O O . PHE A 1 71 ? -5.889 4.157 5.916 1.00 95.00 71 PHE A O 1
ATOM 568 N N . SER A 1 72 ? -3.817 3.336 5.696 1.00 91.94 72 SER A N 1
ATOM 569 C CA . SER A 1 72 ? -3.403 4.216 4.590 1.00 91.94 72 SER A CA 1
ATOM 570 C C . SER A 1 72 ? -2.793 3.428 3.436 1.00 91.94 72 SER A C 1
ATOM 572 O O . SER A 1 72 ? -2.135 2.413 3.643 1.00 91.94 72 SER A O 1
ATOM 574 N N . ALA A 1 73 ? -2.962 3.937 2.213 1.00 90.56 73 ALA A N 1
ATOM 575 C CA . ALA A 1 73 ? -2.443 3.313 1.001 1.00 90.56 73 ALA A CA 1
ATOM 576 C C . ALA A 1 73 ? -0.904 3.342 0.921 1.00 90.56 73 ALA A C 1
ATOM 578 O O . ALA A 1 73 ? -0.291 2.373 0.480 1.00 90.56 73 ALA A O 1
ATOM 579 N N . SER A 1 74 ? -0.264 4.431 1.369 1.00 85.44 74 SER A N 1
ATOM 580 C CA . SER A 1 74 ? 1.148 4.734 1.060 1.00 85.44 74 SER A CA 1
ATOM 581 C C . SER A 1 74 ? 2.133 3.612 1.419 1.00 85.44 74 SER A C 1
ATOM 583 O O . SER A 1 74 ? 3.073 3.337 0.671 1.00 85.44 74 SER A O 1
ATOM 585 N N . GLN A 1 75 ? 1.896 2.930 2.539 1.00 86.50 75 GLN A N 1
ATOM 586 C CA . GLN A 1 75 ? 2.737 1.841 3.039 1.00 86.50 75 GLN A CA 1
ATOM 587 C C . GLN A 1 75 ? 1.877 0.725 3.627 1.00 86.50 75 GLN A C 1
ATOM 589 O O . GLN A 1 75 ? 2.161 0.232 4.720 1.00 86.50 75 GLN A O 1
ATOM 594 N N . TRP A 1 76 ? 0.800 0.376 2.927 1.00 94.75 76 TRP A N 1
ATOM 595 C CA . TRP A 1 76 ? -0.179 -0.548 3.470 1.00 94.75 76 TRP A CA 1
ATOM 596 C C . TRP A 1 76 ? 0.415 -1.933 3.780 1.00 94.75 76 TRP A C 1
ATOM 598 O O . TRP A 1 76 ? 1.194 -2.477 2.987 1.00 94.75 76 TRP A O 1
ATOM 608 N N . GLN A 1 77 ? 0.035 -2.497 4.926 1.00 94.69 77 GLN A N 1
ATOM 609 C CA . GLN A 1 77 ? 0.379 -3.846 5.372 1.00 94.69 77 GLN A CA 1
ATOM 610 C C . GLN A 1 77 ? -0.834 -4.507 6.027 1.00 94.69 77 GLN A C 1
ATOM 612 O O . GLN A 1 77 ? -1.580 -3.859 6.762 1.00 94.69 77 GLN A O 1
ATOM 617 N N . LEU A 1 78 ? -0.990 -5.814 5.810 1.00 96.38 78 LEU A N 1
ATOM 618 C CA . LEU A 1 78 ? -1.999 -6.600 6.509 1.00 96.38 78 LEU A CA 1
ATOM 619 C C . LEU A 1 78 ? -1.575 -6.778 7.983 1.00 96.38 78 LEU A C 1
ATOM 621 O O . LEU A 1 78 ? -0.447 -7.217 8.228 1.00 96.38 78 LEU A O 1
ATOM 625 N N . PRO A 1 79 ? -2.434 -6.463 8.971 1.00 96.56 79 PRO A N 1
ATOM 626 C CA . PRO A 1 79 ? -2.163 -6.795 10.366 1.00 96.56 79 PRO A CA 1
ATOM 627 C C . PRO A 1 79 ? -1.988 -8.311 10.552 1.00 96.56 79 PRO A C 1
ATOM 629 O O . PRO A 1 79 ? -2.658 -9.113 9.896 1.00 96.56 79 PRO A O 1
ATOM 632 N N . ASN A 1 80 ? -1.121 -8.721 11.480 1.00 95.94 80 ASN A N 1
ATOM 633 C CA . ASN A 1 80 ? -1.109 -10.121 11.920 1.00 95.94 80 ASN A CA 1
ATOM 634 C C . ASN A 1 80 ? -2.412 -10.456 12.663 1.00 95.94 80 ASN A C 1
ATOM 636 O O . ASN A 1 80 ? -3.174 -9.566 13.038 1.00 95.94 80 ASN A O 1
ATOM 640 N N . GLU A 1 81 ? -2.646 -11.743 12.894 1.00 96.25 81 GLU A N 1
ATOM 641 C CA . GLU A 1 81 ? -3.883 -12.235 13.497 1.00 96.25 81 GLU A CA 1
ATOM 642 C C . GLU A 1 81 ? -4.153 -11.630 14.882 1.00 96.25 81 GLU A C 1
ATOM 644 O O . GLU A 1 81 ? -5.249 -11.140 15.136 1.00 96.25 81 GLU A O 1
ATOM 649 N N . SER A 1 82 ? -3.141 -11.565 15.753 1.00 96.38 82 SER A N 1
ATOM 650 C CA . SER A 1 82 ? -3.280 -10.998 17.102 1.00 96.38 82 SER A CA 1
ATOM 651 C C . SER A 1 82 ? -3.689 -9.522 17.082 1.00 96.38 82 SER A C 1
ATOM 653 O O . SER A 1 82 ? -4.595 -9.111 17.810 1.00 96.38 82 SER A O 1
ATOM 655 N N . ASP A 1 83 ? -3.038 -8.713 16.242 1.00 96.81 83 ASP A N 1
ATOM 656 C CA . ASP A 1 83 ? -3.385 -7.301 16.087 1.00 96.81 83 ASP A CA 1
ATOM 657 C C . ASP A 1 83 ? -4.766 -7.145 15.443 1.00 96.81 83 ASP A C 1
ATOM 659 O O . ASP A 1 83 ? -5.543 -6.288 15.863 1.00 96.81 83 ASP A O 1
ATOM 663 N N . TYR A 1 84 ? -5.093 -7.984 14.457 1.00 97.31 84 TYR A N 1
ATOM 664 C CA . TYR A 1 84 ? -6.391 -7.959 13.796 1.00 97.31 84 TYR A CA 1
ATOM 665 C C . TYR A 1 84 ? -7.529 -8.279 14.766 1.00 97.31 84 TYR A C 1
ATOM 667 O O . TYR A 1 84 ? -8.510 -7.545 14.787 1.00 97.31 84 TYR A O 1
ATOM 675 N N . LEU A 1 85 ? -7.373 -9.276 15.640 1.00 96.38 85 LEU A N 1
ATOM 676 C CA . LEU A 1 85 ? -8.359 -9.596 16.677 1.00 96.38 85 LEU A CA 1
ATOM 677 C C . LEU A 1 85 ? -8.595 -8.413 17.627 1.00 96.38 85 LEU A C 1
ATOM 679 O O . LEU A 1 85 ? -9.738 -8.077 17.930 1.00 96.38 85 LEU A O 1
ATOM 683 N N . LYS A 1 86 ? -7.532 -7.713 18.047 1.00 96.75 86 LYS A N 1
ATOM 684 C CA . LYS A 1 86 ? -7.664 -6.493 18.868 1.00 96.75 86 LYS A CA 1
ATOM 685 C C . LYS A 1 86 ? -8.422 -5.389 18.129 1.00 96.75 86 LYS A C 1
ATOM 687 O O . LYS A 1 86 ? -9.248 -4.701 18.731 1.00 96.75 86 LYS A O 1
ATOM 692 N N . LEU A 1 87 ? -8.156 -5.223 16.831 1.00 96.75 87 LEU A N 1
ATOM 693 C CA . LEU A 1 87 ? -8.897 -4.292 15.980 1.00 96.75 87 LEU A CA 1
ATOM 694 C C . LEU A 1 87 ? -10.369 -4.707 15.861 1.00 96.75 87 LEU A C 1
ATOM 696 O O . LEU A 1 87 ? -11.233 -3.850 16.011 1.00 96.75 87 LEU A O 1
ATOM 700 N N . GLN A 1 88 ? -10.671 -5.991 15.658 1.00 96.06 88 GLN A N 1
ATOM 701 C CA . GLN A 1 88 ? -12.047 -6.492 15.599 1.00 96.06 88 GLN A CA 1
ATOM 702 C C . GLN A 1 88 ? -12.806 -6.191 16.893 1.00 96.06 88 GLN A C 1
ATOM 704 O O . GLN A 1 88 ? -13.884 -5.605 16.827 1.00 96.06 88 GLN A O 1
ATOM 709 N N . SER A 1 89 ? -12.221 -6.482 18.059 1.00 95.38 89 SER A N 1
ATOM 710 C CA . SER A 1 89 ? -12.840 -6.181 19.357 1.00 95.38 89 SER A CA 1
ATOM 711 C C . SER A 1 89 ? -13.085 -4.683 19.557 1.00 95.38 89 SER A C 1
ATOM 713 O O . SER A 1 89 ? -14.147 -4.284 20.034 1.00 95.38 89 SER A O 1
ATOM 715 N N . LEU A 1 90 ? -12.130 -3.831 19.162 1.00 96.00 90 LEU A N 1
ATOM 716 C CA . LEU A 1 90 ? -12.303 -2.379 19.219 1.00 96.00 90 LEU A CA 1
ATOM 717 C C . LEU A 1 90 ? -13.456 -1.916 18.317 1.00 96.00 90 LEU A C 1
ATOM 719 O O . LEU A 1 90 ? -14.283 -1.116 18.751 1.00 96.00 90 LEU A O 1
ATOM 723 N N . PHE A 1 91 ? -13.494 -2.395 17.074 1.00 96.12 91 PHE A N 1
ATOM 724 C CA . PHE A 1 91 ? -14.502 -1.998 16.093 1.00 96.12 91 PHE A CA 1
ATOM 725 C C . PHE A 1 91 ? -15.892 -2.497 16.494 1.00 96.12 91 PHE A C 1
ATOM 727 O O . PHE A 1 91 ? -16.841 -1.729 16.394 1.00 96.12 91 PHE A O 1
ATOM 734 N N . ALA A 1 92 ? -16.005 -3.728 16.999 1.00 94.31 92 ALA A N 1
ATOM 735 C CA . ALA A 1 92 ? -17.256 -4.289 17.507 1.00 94.31 92 ALA A CA 1
ATOM 736 C C . ALA A 1 92 ? -17.819 -3.449 18.658 1.00 94.31 92 ALA A C 1
ATOM 738 O O . ALA A 1 92 ? -18.953 -2.985 18.577 1.00 94.31 92 ALA A O 1
ATOM 739 N N . ARG A 1 93 ? -16.991 -3.139 19.662 1.00 94.19 93 ARG A N 1
ATOM 740 C CA . ARG A 1 93 ? -17.404 -2.300 20.794 1.00 94.19 93 ARG A CA 1
ATOM 741 C C . ARG A 1 93 ? -17.897 -0.920 20.348 1.00 94.19 93 ARG A C 1
ATOM 743 O O . ARG A 1 93 ? -18.952 -0.474 20.779 1.00 94.19 93 ARG A O 1
ATOM 750 N N . VAL A 1 94 ? -17.155 -0.240 19.470 1.00 94.00 94 VAL A N 1
ATOM 751 C CA . VAL A 1 94 ? -17.541 1.103 18.992 1.00 94.00 94 VAL A CA 1
ATOM 752 C C . VAL A 1 94 ? -18.793 1.048 18.109 1.00 94.00 94 VAL A C 1
ATOM 754 O O . VAL A 1 94 ? -19.605 1.971 18.141 1.00 94.00 94 VAL A O 1
ATOM 757 N N . ALA A 1 95 ? -18.963 -0.015 17.320 1.00 93.38 95 ALA A N 1
ATOM 758 C CA . ALA A 1 95 ? -20.161 -0.232 16.515 1.00 93.38 95 ALA A CA 1
ATOM 759 C C . ALA A 1 95 ? -21.409 -0.426 17.385 1.00 93.38 95 ALA A C 1
ATOM 761 O O . ALA A 1 95 ? -22.448 0.166 17.088 1.00 93.38 95 ALA A O 1
ATOM 762 N N . GLU A 1 96 ? -21.292 -1.188 18.476 1.00 92.25 96 GLU A N 1
ATOM 763 C CA . GLU A 1 96 ? -22.355 -1.363 19.471 1.00 92.25 96 GLU A CA 1
ATOM 764 C C . GLU A 1 96 ? -22.701 -0.041 20.165 1.00 92.25 96 GLU A C 1
ATOM 766 O O . GLU A 1 96 ? -23.867 0.348 20.168 1.00 92.25 96 GLU A O 1
ATOM 771 N N . GLU A 1 97 ? -21.697 0.692 20.664 1.00 91.88 97 GLU A N 1
ATOM 772 C CA . GLU A 1 97 ? -21.875 1.999 21.323 1.00 91.88 97 GLU A CA 1
ATOM 773 C C . GLU A 1 97 ? -22.569 3.031 20.418 1.00 91.88 97 GLU A C 1
ATOM 775 O O . GLU A 1 97 ? -23.320 3.882 20.893 1.00 91.88 97 GLU A O 1
ATOM 780 N N . LYS A 1 98 ? -22.314 2.973 19.106 1.00 91.06 98 LYS A N 1
ATOM 781 C CA . LYS A 1 98 ? -22.886 3.901 18.120 1.00 91.06 98 LYS A CA 1
ATOM 782 C C . LYS A 1 98 ? -24.150 3.382 17.441 1.00 91.06 98 LYS A C 1
ATOM 784 O O . LYS A 1 98 ? -24.728 4.117 16.643 1.00 91.06 98 LYS A O 1
ATOM 789 N N . HIS A 1 99 ? -24.558 2.140 17.706 1.00 88.00 99 HIS A N 1
ATOM 790 C CA . HIS A 1 99 ? -25.614 1.440 16.969 1.00 88.00 99 HIS A CA 1
ATOM 791 C C . HIS A 1 99 ? -25.433 1.518 15.436 1.00 88.00 99 HIS A C 1
ATOM 793 O O . HIS A 1 99 ? -26.392 1.706 14.684 1.00 88.00 99 HIS A O 1
ATOM 799 N N . GLN A 1 100 ? -24.189 1.404 14.958 1.00 86.56 100 GLN A N 1
ATOM 800 C CA . GLN A 1 100 ? -23.817 1.577 13.549 1.00 86.56 100 GLN A CA 1
ATOM 801 C C . GLN A 1 100 ? -23.202 0.308 12.956 1.00 86.56 100 GLN A C 1
ATOM 803 O O . GLN A 1 100 ? -22.510 -0.447 13.632 1.00 86.56 100 GLN A O 1
ATOM 808 N N . ARG A 1 101 ? -23.407 0.098 11.649 1.00 74.25 101 ARG A N 1
ATOM 809 C CA . ARG A 1 101 ? -22.670 -0.913 10.873 1.00 74.25 101 ARG A CA 1
ATOM 810 C C . ARG A 1 101 ? -21.286 -0.368 10.503 1.00 74.25 101 ARG A C 1
ATOM 812 O O . ARG A 1 101 ? -21.162 0.802 10.155 1.00 74.25 101 ARG A O 1
ATOM 819 N N . GLY A 1 102 ? -20.257 -1.213 10.554 1.00 71.06 102 GLY A N 1
ATOM 820 C CA . GLY A 1 102 ? -18.877 -0.811 10.235 1.00 71.06 102 GLY A CA 1
ATOM 821 C C . GLY A 1 102 ? -17.792 -1.687 10.861 1.00 71.06 102 GLY A C 1
ATOM 822 O O . GLY A 1 102 ? -16.680 -1.221 11.094 1.00 71.06 102 GLY A O 1
ATOM 823 N N . VAL A 1 103 ? -18.119 -2.937 11.183 1.00 83.31 103 VAL A N 1
ATOM 824 C CA . VAL A 1 103 ? -17.216 -3.874 11.852 1.00 83.31 103 VAL A CA 1
ATOM 825 C C . VAL A 1 103 ? -16.263 -4.552 10.870 1.00 83.31 103 VAL A C 1
ATOM 827 O O . VAL A 1 103 ? -16.547 -4.715 9.684 1.00 83.31 103 VAL A O 1
ATOM 830 N N . LEU A 1 104 ? -15.107 -4.965 11.384 1.00 91.25 104 LEU A N 1
ATOM 831 C CA . LEU A 1 104 ? -14.175 -5.827 10.667 1.00 91.25 104 LEU A CA 1
ATOM 832 C C . LEU A 1 104 ? -14.667 -7.279 10.782 1.00 91.25 104 LEU A C 1
ATOM 834 O O . LEU A 1 104 ? -14.263 -8.006 11.681 1.00 91.25 104 LEU A O 1
ATOM 838 N N . GLU A 1 105 ? -15.586 -7.691 9.914 1.00 89.06 105 GLU A N 1
ATOM 839 C CA . GLU A 1 105 ? -16.296 -8.980 10.036 1.00 89.06 105 GLU A CA 1
ATOM 840 C C . GLU A 1 105 ? -15.514 -10.172 9.481 1.00 89.06 105 GLU A C 1
ATOM 842 O O . GLU A 1 105 ? -15.684 -11.302 9.936 1.00 89.06 105 GLU A O 1
ATOM 847 N N . LYS A 1 106 ? -14.656 -9.939 8.483 1.00 93.06 106 LYS A N 1
ATOM 848 C CA . LYS A 1 106 ? -13.973 -11.033 7.787 1.00 93.06 106 LYS A CA 1
ATOM 849 C C . LYS A 1 106 ? -13.010 -11.747 8.735 1.00 93.06 106 LYS A C 1
ATOM 851 O O . LYS A 1 106 ? -12.237 -11.063 9.412 1.00 93.06 106 LYS A O 1
ATOM 856 N N . PRO A 1 107 ? -12.984 -13.088 8.764 1.00 94.81 107 PRO A N 1
ATOM 857 C CA . PRO A 1 107 ? -11.973 -13.813 9.517 1.00 94.81 107 PRO A CA 1
ATOM 858 C C . PRO A 1 107 ? -10.584 -13.582 8.905 1.00 94.81 107 PRO A C 1
ATOM 860 O O . PRO A 1 107 ? -10.445 -13.359 7.698 1.00 94.81 107 PRO A O 1
ATOM 863 N N . HIS A 1 108 ? -9.540 -13.648 9.737 1.00 96.31 108 HIS A N 1
ATOM 864 C CA . HIS A 1 108 ? -8.172 -13.309 9.319 1.00 96.31 108 HIS A CA 1
ATOM 865 C C . HIS A 1 108 ? -7.670 -14.167 8.146 1.00 96.31 108 HIS A C 1
ATOM 867 O O . HIS A 1 108 ? -7.081 -13.626 7.212 1.00 96.31 108 HIS A O 1
ATOM 873 N N . HIS A 1 109 ? -7.986 -15.468 8.124 1.00 95.31 109 HIS A N 1
ATOM 874 C CA . HIS A 1 109 ? -7.562 -16.372 7.047 1.00 95.31 109 HIS A CA 1
ATOM 875 C C . HIS A 1 109 ? -8.064 -15.935 5.659 1.00 95.31 109 HIS A C 1
ATOM 877 O O . HIS A 1 109 ? -7.289 -15.942 4.708 1.00 95.31 109 HIS A O 1
ATOM 883 N N . GLN A 1 110 ? -9.304 -15.444 5.539 1.00 96.25 110 GLN A N 1
ATOM 884 C CA . GLN A 1 110 ? -9.834 -14.938 4.261 1.00 96.25 110 GLN A CA 1
ATOM 885 C C . GLN A 1 110 ? -9.100 -13.673 3.796 1.00 96.25 110 GLN A C 1
ATOM 887 O O . GLN A 1 110 ? -8.885 -13.461 2.597 1.00 96.25 110 GLN A O 1
ATOM 892 N N . LEU A 1 111 ? -8.696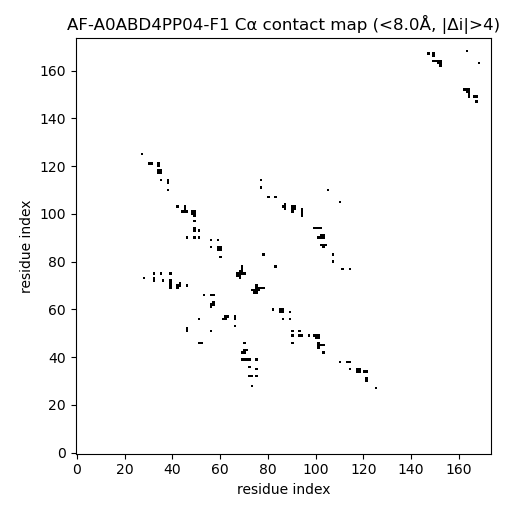 -12.813 4.738 1.00 96.31 111 LEU A N 1
ATOM 893 C CA . LEU A 1 111 ? -7.877 -11.641 4.422 1.00 96.31 111 LEU A CA 1
ATOM 894 C C . LEU A 1 111 ? -6.480 -12.052 3.962 1.00 96.31 111 LEU A C 1
ATOM 896 O O . LEU A 1 111 ? -5.948 -11.445 3.032 1.00 96.31 111 LEU A O 1
ATOM 900 N N . LEU A 1 112 ? -5.906 -13.083 4.582 1.00 96.62 112 LEU A N 1
ATOM 901 C CA . LEU A 1 112 ? -4.600 -13.616 4.218 1.00 96.62 112 LEU A CA 1
ATOM 902 C C . LEU A 1 112 ? -4.617 -14.266 2.828 1.00 96.62 112 LEU A C 1
ATOM 904 O O . LEU A 1 112 ? -3.711 -14.018 2.032 1.00 96.62 112 LEU A O 1
ATOM 908 N N . GLU A 1 113 ? -5.653 -15.038 2.503 1.00 96.81 113 GLU A N 1
ATOM 909 C CA . GLU A 1 113 ? -5.867 -15.603 1.163 1.00 96.81 113 GLU A CA 1
ATOM 910 C C . GLU A 1 113 ? -5.973 -14.501 0.104 1.00 96.81 113 GLU A C 1
ATOM 912 O O . GLU A 1 113 ? -5.240 -14.508 -0.889 1.00 96.81 113 GLU A O 1
ATOM 917 N N . THR A 1 114 ? -6.821 -13.497 0.359 1.00 96.81 114 THR A N 1
ATOM 918 C CA . THR A 1 114 ? -6.980 -12.335 -0.529 1.00 96.81 114 THR A CA 1
ATOM 919 C C . THR A 1 114 ? -5.648 -11.608 -0.713 1.00 96.81 114 THR A C 1
ATOM 921 O O . THR A 1 114 ? -5.242 -11.325 -1.839 1.00 96.81 114 THR A O 1
ATOM 924 N N . TYR A 1 115 ? -4.931 -11.340 0.382 1.00 96.69 115 TYR A N 1
ATOM 925 C CA . TYR A 1 115 ? -3.619 -10.698 0.352 1.00 96.69 115 TYR A CA 1
ATOM 926 C C . TYR A 1 115 ? -2.611 -11.499 -0.471 1.00 96.69 115 TYR A C 1
ATOM 928 O O . TYR A 1 115 ? -1.880 -10.924 -1.274 1.00 96.69 115 TYR A O 1
ATOM 936 N N . THR A 1 116 ? -2.593 -12.820 -0.310 1.00 96.69 116 THR A N 1
ATOM 937 C CA . THR A 1 116 ? -1.664 -13.711 -1.012 1.00 96.69 116 THR A CA 1
ATOM 938 C C . THR A 1 116 ? -1.945 -13.717 -2.513 1.00 96.69 116 THR A C 1
ATOM 940 O O . THR A 1 116 ? -1.018 -13.562 -3.309 1.00 96.69 116 THR A O 1
ATOM 943 N N . SER A 1 117 ? -3.221 -13.797 -2.902 1.00 97.25 117 SER A N 1
ATOM 944 C CA . SER A 1 117 ? -3.652 -13.689 -4.300 1.00 97.25 117 SER A CA 1
ATOM 945 C C . SER A 1 117 ? -3.259 -12.343 -4.917 1.00 97.25 117 SER A C 1
ATOM 947 O O . SER A 1 117 ? -2.640 -12.298 -5.980 1.00 97.25 117 SER A O 1
ATOM 949 N N . LEU A 1 118 ? -3.551 -11.232 -4.235 1.00 96.81 118 LEU A N 1
ATOM 950 C CA . LEU A 1 118 ? -3.191 -9.891 -4.705 1.00 96.81 118 LEU A CA 1
ATOM 951 C C . LEU A 1 118 ? -1.672 -9.698 -4.784 1.00 96.81 118 LEU A C 1
ATOM 953 O O . LEU A 1 118 ? -1.163 -9.085 -5.720 1.00 96.81 118 LEU A O 1
ATOM 957 N N . ASN A 1 119 ? -0.920 -10.241 -3.828 1.00 95.06 119 ASN A N 1
ATOM 958 C CA . ASN A 1 119 ? 0.535 -10.132 -3.829 1.00 95.06 119 ASN A CA 1
ATOM 959 C C . ASN A 1 119 ? 1.161 -10.927 -4.983 1.00 95.06 119 ASN A C 1
ATOM 961 O O . ASN A 1 119 ? 2.139 -10.472 -5.576 1.00 95.06 119 ASN A O 1
ATOM 965 N N . ARG A 1 120 ? 0.567 -12.070 -5.348 1.00 96.50 120 ARG A N 1
ATOM 966 C CA . ARG A 1 120 ? 0.941 -12.818 -6.552 1.00 96.50 120 ARG A CA 1
ATOM 967 C C . ARG A 1 120 ? 0.691 -12.002 -7.822 1.00 96.50 120 ARG A C 1
ATOM 969 O O . ARG A 1 120 ? 1.618 -11.848 -8.609 1.00 96.50 120 ARG A O 1
ATOM 976 N N . GLN A 1 121 ? -0.494 -11.408 -7.974 1.00 95.44 121 GLN A N 1
ATOM 977 C CA . GLN A 1 121 ? -0.811 -10.544 -9.124 1.00 95.44 121 GLN A CA 1
ATOM 978 C C . GLN A 1 121 ? 0.149 -9.350 -9.224 1.00 95.44 121 GLN A C 1
ATOM 980 O O . GLN A 1 121 ? 0.645 -9.019 -10.297 1.00 95.44 121 GLN A O 1
ATOM 985 N N . TYR A 1 122 ? 0.468 -8.719 -8.090 1.00 94.50 122 TYR A N 1
ATOM 986 C CA . TYR A 1 122 ? 1.464 -7.650 -8.039 1.00 94.50 122 TYR A CA 1
ATOM 987 C C . TYR A 1 122 ? 2.853 -8.127 -8.498 1.00 94.50 122 TYR A C 1
ATOM 989 O O . TYR A 1 122 ? 3.531 -7.410 -9.236 1.00 94.50 122 TYR A O 1
ATOM 997 N N . ALA A 1 123 ? 3.284 -9.321 -8.081 1.00 93.62 123 ALA A N 1
ATOM 998 C CA . ALA A 1 123 ? 4.563 -9.893 -8.493 1.00 93.62 123 ALA A CA 1
ATOM 999 C C . ALA A 1 123 ? 4.597 -10.223 -9.995 1.00 93.62 123 ALA A C 1
ATOM 1001 O O . ALA A 1 123 ? 5.600 -9.938 -10.653 1.00 93.62 123 ALA A O 1
ATOM 1002 N N . GLU A 1 124 ? 3.504 -10.760 -10.541 1.00 94.25 124 GLU A N 1
ATOM 1003 C CA . GLU A 1 124 ? 3.331 -11.030 -11.975 1.00 94.25 124 GLU A CA 1
ATOM 1004 C C . GLU A 1 124 ? 3.408 -9.726 -12.788 1.00 94.25 124 GLU A C 1
ATOM 1006 O O . GLU A 1 124 ? 4.270 -9.601 -13.658 1.00 94.25 124 GLU A O 1
ATOM 1011 N N . LEU A 1 125 ? 2.650 -8.690 -12.412 1.00 92.25 125 LEU A N 1
ATOM 1012 C CA . LEU A 1 125 ? 2.697 -7.368 -13.058 1.00 92.25 125 LEU A CA 1
ATOM 1013 C C . LEU A 1 125 ? 4.080 -6.708 -12.961 1.00 92.25 125 LEU A C 1
ATOM 1015 O O . LEU A 1 125 ? 4.556 -6.079 -13.909 1.00 92.25 125 LEU A O 1
ATOM 1019 N N . GLN A 1 126 ? 4.759 -6.845 -11.818 1.00 89.81 126 GLN A N 1
ATOM 1020 C CA . GLN A 1 126 ? 6.125 -6.344 -11.672 1.00 89.81 126 GLN A CA 1
ATOM 1021 C C . GLN A 1 126 ? 7.092 -7.093 -12.601 1.00 89.81 126 GLN A C 1
ATOM 1023 O O . GLN A 1 126 ? 8.016 -6.481 -13.144 1.00 89.81 126 GLN A O 1
ATOM 1028 N N . SER A 1 127 ? 6.897 -8.400 -12.775 1.00 88.31 127 SER A N 1
ATOM 1029 C CA . SER A 1 127 ? 7.669 -9.216 -13.708 1.00 88.31 127 SER A CA 1
ATOM 1030 C C . SER A 1 127 ? 7.436 -8.762 -15.146 1.00 88.31 127 SER A C 1
ATOM 1032 O O . SER A 1 127 ? 8.401 -8.451 -15.839 1.00 88.31 127 SER A O 1
ATOM 1034 N N . GLU A 1 128 ? 6.187 -8.626 -15.587 1.00 88.12 128 GLU A N 1
ATOM 1035 C CA . GLU A 1 128 ? 5.849 -8.145 -16.935 1.00 88.12 128 GLU A CA 1
ATOM 1036 C C . GLU A 1 128 ? 6.464 -6.772 -17.222 1.00 88.12 128 GLU A C 1
ATOM 1038 O O . GLU A 1 128 ? 7.132 -6.579 -18.239 1.00 88.12 128 GLU A O 1
ATOM 1043 N N . TYR A 1 129 ? 6.348 -5.835 -16.278 1.00 84.19 129 TYR A N 1
ATOM 1044 C CA . TYR A 1 129 ? 6.965 -4.518 -16.417 1.00 84.19 129 TYR A CA 1
ATOM 1045 C C . TYR A 1 129 ? 8.496 -4.595 -16.534 1.00 84.19 129 TYR A C 1
ATOM 1047 O O . TYR A 1 129 ? 9.102 -3.812 -17.268 1.00 84.19 129 TYR A O 1
ATOM 1055 N N . LYS A 1 130 ? 9.149 -5.528 -15.827 1.00 81.56 130 LYS A N 1
ATOM 1056 C CA . LYS A 1 130 ? 10.595 -5.765 -15.973 1.00 81.56 130 LYS A CA 1
ATOM 1057 C C . LYS A 1 130 ? 10.941 -6.331 -17.350 1.00 81.56 130 LYS A C 1
ATOM 1059 O O . LYS A 1 130 ? 11.937 -5.889 -17.908 1.00 81.56 130 LYS A O 1
ATOM 1064 N N . HIS A 1 131 ? 10.132 -7.236 -17.899 1.00 80.31 131 HIS A N 1
ATOM 1065 C CA . HIS A 1 131 ? 10.345 -7.803 -19.237 1.00 80.31 131 HIS A CA 1
ATOM 1066 C C . HIS A 1 131 ? 10.166 -6.769 -20.356 1.00 80.31 131 HIS A C 1
ATOM 1068 O O . HIS A 1 131 ? 10.857 -6.838 -21.366 1.00 80.31 131 HIS A O 1
ATOM 1074 N N . LEU A 1 132 ? 9.288 -5.778 -20.169 1.00 80.00 132 LEU A N 1
ATOM 1075 C CA . LEU A 1 132 ? 9.120 -4.667 -21.115 1.00 80.00 132 LEU A CA 1
ATOM 1076 C C . LEU A 1 132 ? 10.311 -3.698 -21.138 1.00 80.00 132 LEU A C 1
ATOM 1078 O O . LEU A 1 132 ? 10.454 -2.911 -22.075 1.00 80.00 132 LEU A O 1
ATOM 1082 N N . ARG A 1 133 ? 11.170 -3.707 -20.111 1.00 72.62 133 ARG A N 1
ATOM 1083 C CA . ARG A 1 133 ? 12.386 -2.891 -20.115 1.00 72.62 133 ARG A CA 1
ATOM 1084 C C . ARG A 1 133 ? 13.420 -3.563 -21.007 1.00 72.62 133 ARG A C 1
ATOM 1086 O O . ARG A 1 133 ? 13.754 -4.724 -20.794 1.00 72.62 133 ARG A O 1
ATOM 1093 N N . ARG A 1 134 ? 13.998 -2.803 -21.944 1.00 66.81 134 ARG A N 1
ATOM 1094 C CA . ARG A 1 134 ? 15.173 -3.264 -22.688 1.00 66.81 134 ARG A CA 1
ATOM 1095 C C . ARG A 1 134 ? 16.269 -3.630 -21.689 1.00 66.81 134 ARG A C 1
ATOM 1097 O O . ARG A 1 134 ? 16.662 -2.810 -20.855 1.00 66.81 134 ARG A O 1
ATOM 1104 N N . TYR A 1 135 ? 16.724 -4.873 -21.758 1.00 63.78 135 TYR A N 1
ATOM 1105 C CA . TYR A 1 135 ? 17.852 -5.333 -20.970 1.00 63.78 135 TYR A CA 1
ATOM 1106 C C . TYR A 1 135 ? 19.113 -4.620 -21.466 1.00 63.78 135 TYR A C 1
ATOM 1108 O O . TYR A 1 135 ? 19.477 -4.741 -22.630 1.00 63.78 135 TYR A O 1
ATOM 1116 N N . PHE A 1 136 ? 19.758 -3.849 -20.591 1.00 64.50 136 PHE A N 1
ATOM 1117 C CA . PHE A 1 136 ? 21.075 -3.273 -20.851 1.00 64.50 136 PHE A CA 1
ATOM 1118 C C . PHE A 1 136 ? 22.094 -4.034 -20.006 1.00 64.50 136 PHE A C 1
ATOM 1120 O O . PHE A 1 136 ? 22.253 -3.765 -18.813 1.00 64.50 136 PHE A O 1
ATOM 1127 N N . GLY A 1 137 ? 22.718 -5.045 -20.607 1.00 65.38 1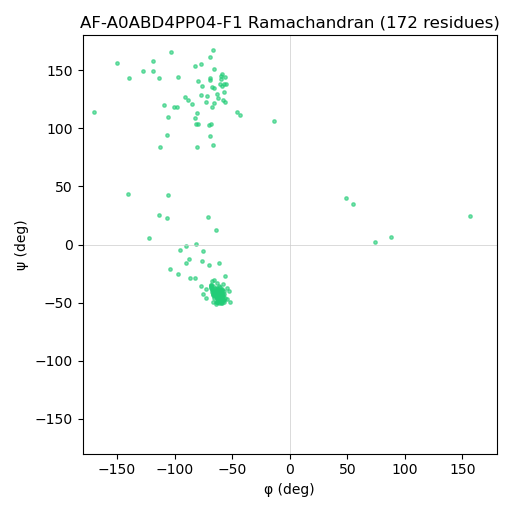37 GLY A N 1
ATOM 1128 C CA . GLY A 1 137 ? 23.773 -5.836 -19.983 1.00 65.38 137 GLY A CA 1
ATOM 1129 C C . GLY A 1 137 ? 25.139 -5.377 -20.473 1.00 65.38 137 GLY A C 1
ATOM 1130 O O . GLY A 1 137 ? 25.431 -5.489 -21.658 1.00 65.38 137 GLY A O 1
ATOM 1131 N N . VAL A 1 138 ? 25.987 -4.886 -19.569 1.00 63.12 138 VAL A N 1
ATOM 1132 C CA . VAL A 1 138 ? 27.398 -4.620 -19.879 1.00 63.12 138 VAL A CA 1
ATOM 1133 C C . VAL A 1 138 ? 28.143 -5.947 -19.772 1.00 63.12 138 VAL A C 1
ATOM 1135 O O . VAL A 1 138 ? 28.381 -6.438 -18.669 1.00 63.12 138 VAL A O 1
ATOM 1138 N N . THR A 1 139 ? 28.469 -6.557 -20.908 1.00 69.94 139 THR A N 1
ATOM 1139 C CA . THR A 1 139 ? 29.316 -7.755 -20.960 1.00 69.94 139 THR A CA 1
ATOM 1140 C C . THR A 1 139 ? 30.724 -7.382 -21.416 1.00 69.94 139 THR A C 1
ATOM 1142 O O . THR A 1 139 ? 30.941 -6.304 -21.963 1.00 69.94 139 THR A O 1
ATOM 1145 N N . ALA A 1 140 ? 31.696 -8.282 -21.236 1.00 72.44 140 ALA A N 1
ATOM 1146 C CA . ALA A 1 140 ? 33.058 -8.082 -21.745 1.00 72.44 140 ALA A CA 1
ATOM 1147 C C . ALA A 1 140 ? 33.115 -7.956 -23.284 1.00 72.44 140 ALA A C 1
ATOM 1149 O O . ALA A 1 140 ? 34.120 -7.511 -23.830 1.00 72.44 140 ALA A O 1
ATOM 1150 N N . GLN A 1 141 ? 32.047 -8.363 -23.978 1.00 68.19 141 GLN A N 1
ATOM 1151 C CA . GLN A 1 141 ? 31.888 -8.246 -25.425 1.00 68.19 141 GLN A CA 1
ATOM 1152 C C . GLN A 1 141 ? 31.282 -6.898 -25.856 1.00 68.19 141 GLN A C 1
ATOM 1154 O O . GLN A 1 141 ? 31.317 -6.587 -27.044 1.00 68.19 141 GLN A O 1
ATOM 1159 N N . VAL A 1 142 ? 30.735 -6.098 -24.930 1.00 65.81 142 VAL A N 1
ATOM 1160 C CA . VAL A 1 142 ? 30.226 -4.751 -25.227 1.00 65.81 142 VAL A CA 1
ATOM 1161 C C . VAL A 1 142 ? 31.397 -3.761 -25.169 1.00 65.81 142 VAL A C 1
ATOM 1163 O O . VAL A 1 142 ? 32.037 -3.649 -24.120 1.00 65.81 142 VAL A O 1
ATOM 1166 N N . PRO A 1 143 ? 31.705 -3.028 -26.257 1.00 64.75 143 PRO A N 1
ATOM 1167 C CA . PRO A 1 143 ? 32.755 -2.015 -26.243 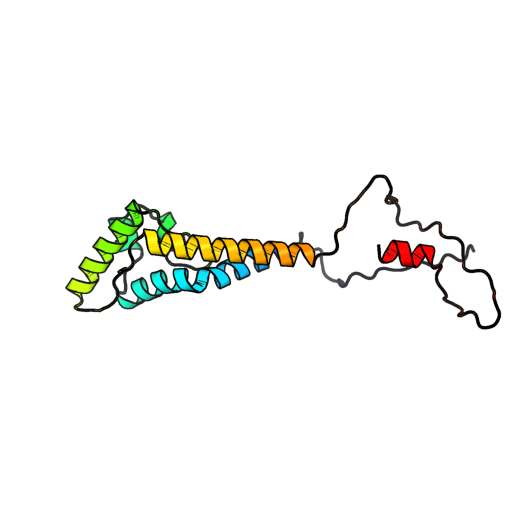1.00 64.75 143 PRO A CA 1
ATOM 1168 C C . PRO A 1 143 ? 32.488 -0.958 -25.163 1.00 64.75 143 PRO A C 1
ATOM 1170 O O . PRO A 1 143 ? 31.394 -0.409 -25.083 1.00 64.75 143 PRO A O 1
ATOM 1173 N N . TYR A 1 144 ? 33.499 -0.650 -24.346 1.00 63.94 144 TYR A N 1
ATOM 1174 C CA . TYR A 1 144 ? 33.419 0.385 -23.302 1.00 63.94 144 TYR A CA 1
ATOM 1175 C C . TYR A 1 144 ? 33.487 1.818 -23.868 1.00 63.94 144 TYR A C 1
ATOM 1177 O O . TYR A 1 144 ? 33.378 2.796 -23.134 1.00 63.94 144 TYR A O 1
ATOM 1185 N N . THR A 1 145 ? 33.720 1.962 -25.171 1.00 62.47 145 THR A N 1
ATOM 1186 C CA . THR A 1 145 ? 33.921 3.252 -25.827 1.00 62.47 145 THR A CA 1
ATOM 1187 C C . THR A 1 145 ? 32.781 3.547 -26.795 1.00 62.47 145 THR A C 1
ATOM 1189 O O . THR A 1 145 ? 32.338 2.669 -27.531 1.00 62.47 145 THR A O 1
ATOM 1192 N N . ASP A 1 146 ? 32.374 4.816 -26.878 1.00 62.44 146 ASP A N 1
ATOM 1193 C CA . ASP A 1 146 ? 31.389 5.316 -27.854 1.00 62.44 146 ASP A CA 1
ATOM 1194 C C . ASP A 1 146 ? 31.942 5.360 -29.298 1.00 62.44 146 ASP A C 1
ATOM 1196 O O . ASP A 1 146 ? 31.500 6.146 -30.140 1.00 62.44 146 ASP A O 1
ATOM 1200 N N . VAL A 1 147 ? 32.959 4.546 -29.599 1.00 68.69 147 VAL A N 1
ATOM 1201 C CA . VAL A 1 147 ? 33.658 4.524 -30.885 1.00 68.69 147 VAL A CA 1
ATOM 1202 C C . VAL A 1 147 ? 33.227 3.291 -31.662 1.00 68.69 147 VAL A C 1
ATOM 1204 O O . VAL A 1 147 ? 33.579 2.160 -31.338 1.00 68.69 147 VAL A O 1
ATOM 1207 N N . TRP A 1 148 ? 32.474 3.535 -32.727 1.00 77.06 148 TRP A N 1
ATOM 1208 C CA . TRP A 1 148 ? 31.930 2.510 -33.603 1.00 77.06 148 TRP A CA 1
ATOM 1209 C C . TRP A 1 148 ? 32.940 2.199 -34.711 1.00 77.06 148 TRP A C 1
ATOM 1211 O O . TRP A 1 148 ? 33.360 3.099 -35.436 1.00 77.06 148 TRP A O 1
ATOM 1221 N N . THR A 1 149 ? 33.326 0.930 -34.856 1.00 82.56 149 THR A N 1
ATOM 1222 C CA . THR A 1 149 ? 34.375 0.479 -35.796 1.00 82.56 149 THR A CA 1
ATOM 1223 C C . THR A 1 149 ? 33.824 -0.266 -37.018 1.00 82.56 149 THR A C 1
ATOM 1225 O O . THR A 1 149 ? 34.536 -1.030 -37.669 1.00 82.56 149 THR A O 1
ATOM 1228 N N . HIS A 1 150 ? 32.552 -0.037 -37.357 1.00 85.44 150 HIS A N 1
ATOM 1229 C CA . HIS A 1 150 ? 31.887 -0.660 -38.506 1.00 85.44 150 HIS A CA 1
ATOM 1230 C C . HIS A 1 150 ? 32.442 -0.149 -39.835 1.00 85.44 150 HIS A C 1
ATOM 1232 O O . HIS A 1 150 ? 32.712 1.045 -39.996 1.00 85.44 150 HIS A O 1
ATOM 1238 N N . LYS A 1 151 ? 32.569 -1.043 -40.820 1.00 85.50 151 LYS A N 1
ATOM 1239 C CA . LYS A 1 151 ? 32.996 -0.658 -42.171 1.00 85.50 151 LYS A CA 1
ATOM 1240 C C . LYS A 1 151 ? 31.913 0.201 -42.842 1.00 85.50 151 LYS A C 1
ATOM 1242 O O . LYS A 1 151 ? 30.742 -0.173 -42.791 1.00 85.50 151 LYS A O 1
ATOM 1247 N N . PRO A 1 152 ? 32.273 1.310 -43.516 1.00 85.56 152 PRO A N 1
ATOM 1248 C CA . PRO A 1 152 ? 31.315 2.092 -44.288 1.00 85.56 152 PRO A CA 1
ATOM 1249 C C . PRO A 1 152 ? 30.663 1.257 -45.393 1.00 85.56 152 PRO A C 1
ATOM 1251 O O . PRO A 1 152 ? 31.323 0.429 -46.029 1.00 85.56 152 PRO A O 1
ATOM 1254 N N . VAL A 1 153 ? 29.386 1.528 -45.667 1.00 88.00 153 VAL A N 1
ATOM 1255 C CA . VAL A 1 153 ? 28.676 0.925 -46.800 1.00 88.00 153 VAL A CA 1
ATOM 1256 C C . VAL A 1 153 ? 29.364 1.355 -48.096 1.00 88.00 153 VAL A C 1
ATOM 1258 O O . VAL A 1 153 ? 29.542 2.552 -48.339 1.00 88.00 153 VAL A O 1
ATOM 1261 N N . GLN A 1 154 ? 29.752 0.401 -48.939 1.00 89.75 154 GLN A N 1
ATOM 1262 C CA . GLN A 1 154 ? 30.360 0.700 -50.238 1.00 89.75 154 GLN A CA 1
ATOM 1263 C C . GLN A 1 154 ? 29.337 1.312 -51.203 1.00 89.75 154 GLN A C 1
ATOM 1265 O O . GLN A 1 154 ? 28.133 1.268 -50.969 1.00 89.75 154 GLN A O 1
ATOM 1270 N N . TYR A 1 155 ? 29.808 1.968 -52.259 1.00 90.00 155 TYR A N 1
ATOM 1271 C CA . TYR A 1 155 ? 28.920 2.566 -53.255 1.00 90.00 155 TYR A CA 1
ATOM 1272 C C . TYR A 1 155 ? 28.186 1.497 -54.083 1.00 90.00 155 TYR A C 1
ATOM 1274 O O . TYR A 1 155 ? 28.784 0.487 -54.450 1.00 90.00 155 TYR A O 1
ATOM 1282 N N . TYR A 1 156 ? 26.921 1.759 -54.428 1.00 92.31 156 TYR A N 1
ATOM 1283 C CA . TYR A 1 156 ? 26.160 1.013 -55.432 1.00 92.31 156 TYR A CA 1
ATOM 1284 C C . TYR A 1 156 ? 25.119 1.926 -56.125 1.00 92.31 156 TYR A C 1
ATOM 1286 O O . TYR A 1 156 ? 24.730 2.951 -55.550 1.00 92.31 156 TYR A O 1
ATOM 1294 N N . PRO A 1 157 ? 24.665 1.612 -57.359 1.00 93.62 157 PRO A N 1
ATOM 1295 C CA . PRO A 1 157 ? 23.654 2.414 -58.052 1.00 93.62 157 PRO A CA 1
ATOM 1296 C C . PRO A 1 157 ? 22.353 2.526 -57.241 1.00 93.62 157 PRO A C 1
ATOM 1298 O O . PRO A 1 157 ? 21.761 1.516 -56.875 1.00 93.62 157 PRO A O 1
ATOM 1301 N N . GLY A 1 158 ? 21.906 3.754 -56.958 1.00 92.56 158 GLY A N 1
ATOM 1302 C CA . GLY A 1 158 ? 20.712 4.014 -56.137 1.00 92.56 158 GLY A CA 1
ATOM 1303 C C . GLY A 1 158 ? 20.959 4.109 -54.624 1.00 92.56 158 GLY A C 1
ATOM 1304 O O . GLY A 1 158 ? 20.000 4.228 -53.865 1.00 92.56 158 GLY A O 1
ATOM 1305 N N . LYS A 1 159 ? 22.220 4.083 -54.173 1.00 87.69 159 LYS A N 1
ATOM 1306 C CA . LYS A 1 159 ? 22.590 4.222 -52.758 1.00 87.69 159 LYS A CA 1
ATOM 1307 C C . LYS A 1 159 ? 22.111 5.546 -52.143 1.00 87.69 159 LYS A C 1
ATOM 1309 O O . LYS A 1 159 ? 22.324 6.619 -52.714 1.00 87.69 159 LYS A O 1
ATOM 1314 N N . HIS A 1 160 ? 21.563 5.481 -50.927 1.00 86.25 160 HIS A N 1
ATOM 1315 C CA . HIS A 1 160 ? 21.207 6.674 -50.158 1.00 86.25 160 HIS A CA 1
ATOM 1316 C C . HIS A 1 160 ? 22.463 7.333 -49.544 1.00 86.25 160 HIS A C 1
ATOM 1318 O O . HIS A 1 160 ? 23.293 6.632 -48.956 1.00 86.25 160 HIS A O 1
ATOM 1324 N N . PRO A 1 161 ? 22.612 8.673 -49.594 1.00 84.56 161 PRO A N 1
ATOM 1325 C CA . PRO A 1 161 ? 23.788 9.366 -49.054 1.00 84.56 161 PRO A CA 1
ATOM 1326 C C . PRO A 1 161 ? 24.094 9.089 -47.574 1.00 84.56 161 PRO A C 1
ATOM 1328 O O . PRO A 1 161 ? 25.247 9.172 -47.170 1.00 84.56 161 PRO A O 1
ATOM 1331 N N . CYS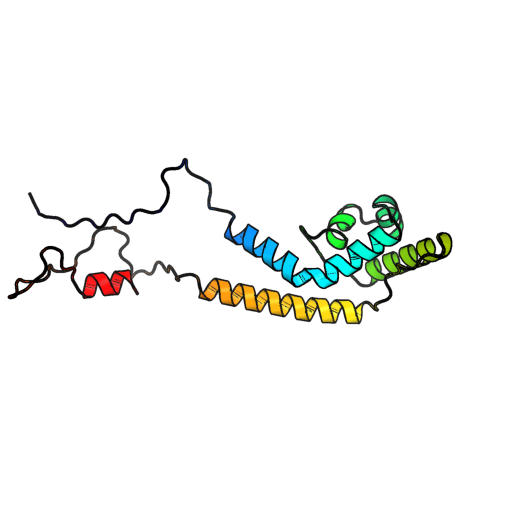 A 1 162 ? 23.080 8.746 -46.775 1.00 82.75 162 CYS A N 1
ATOM 1332 C CA . CYS A 1 162 ? 23.208 8.506 -45.330 1.00 82.75 162 CYS A CA 1
ATOM 1333 C C . CYS A 1 162 ? 22.945 7.047 -44.922 1.00 82.75 162 CYS A C 1
ATOM 1335 O O . CYS A 1 162 ? 22.494 6.790 -43.805 1.00 82.75 162 CYS A O 1
ATOM 1337 N N . GLU A 1 163 ? 23.140 6.097 -45.835 1.00 86.06 163 GLU A N 1
ATOM 1338 C CA . GLU A 1 163 ? 22.949 4.677 -45.537 1.00 86.06 163 GLU A CA 1
ATOM 1339 C C . GLU A 1 163 ? 23.923 4.176 -44.461 1.00 86.06 163 GLU A C 1
ATOM 1341 O O . GLU A 1 163 ? 25.136 4.384 -44.553 1.00 86.06 163 GLU A O 1
ATOM 1346 N N . LYS A 1 164 ? 23.381 3.507 -43.437 1.00 87.88 164 LYS A N 1
ATOM 1347 C CA . LYS A 1 164 ? 24.146 2.973 -42.304 1.00 87.88 164 LYS A CA 1
ATOM 1348 C C . LYS A 1 164 ? 24.463 1.488 -42.505 1.00 87.88 164 LYS A C 1
ATOM 1350 O O . LYS A 1 164 ? 23.614 0.771 -43.032 1.00 87.88 164 LYS A O 1
ATOM 1355 N N . PRO A 1 165 ? 25.640 1.001 -42.065 1.00 90.38 165 PRO A N 1
ATOM 1356 C CA . PRO A 1 165 ? 25.973 -0.420 -42.140 1.00 90.38 165 PRO A CA 1
ATOM 1357 C C . PRO A 1 165 ? 24.941 -1.293 -41.414 1.00 90.38 165 PRO A C 1
ATOM 1359 O O . PRO A 1 165 ? 24.521 -0.972 -40.304 1.00 90.38 165 PRO A O 1
ATOM 1362 N N . ALA A 1 166 ? 24.561 -2.425 -42.008 1.00 87.94 166 ALA A N 1
ATOM 1363 C CA . ALA A 1 166 ? 23.599 -3.341 -41.392 1.00 87.94 166 ALA A CA 1
ATOM 1364 C C . ALA A 1 166 ? 24.104 -3.894 -40.046 1.00 87.94 166 ALA A C 1
ATOM 1366 O O . ALA A 1 166 ? 23.344 -3.948 -39.085 1.00 87.94 166 ALA A O 1
ATOM 1367 N N . GLU A 1 167 ? 25.400 -4.210 -39.952 1.00 85.75 167 GLU A N 1
ATOM 1368 C CA . GLU A 1 167 ? 26.050 -4.664 -38.712 1.00 85.75 167 GLU A CA 1
ATOM 1369 C C . GLU A 1 167 ? 25.961 -3.609 -37.594 1.00 85.75 167 GLU A C 1
ATOM 1371 O O . GLU A 1 167 ? 25.719 -3.942 -36.434 1.00 85.75 167 GLU A O 1
ATOM 1376 N N . MET A 1 168 ? 26.068 -2.324 -37.954 1.00 85.25 168 MET A N 1
ATOM 1377 C CA . MET A 1 168 ? 25.882 -1.201 -37.033 1.00 85.25 168 MET A CA 1
ATOM 1378 C C . MET A 1 168 ? 24.445 -1.172 -36.509 1.00 85.25 168 MET A C 1
ATOM 1380 O O . MET A 1 168 ? 24.227 -1.097 -35.303 1.00 85.25 168 MET A O 1
ATOM 1384 N N . LEU A 1 169 ? 23.455 -1.258 -37.400 1.00 84.44 169 LEU A N 1
ATOM 1385 C CA . LEU A 1 169 ? 22.045 -1.248 -37.007 1.00 84.44 169 LEU A CA 1
ATOM 1386 C C . LEU A 1 169 ? 21.691 -2.464 -36.149 1.00 84.44 169 LEU A C 1
ATOM 1388 O O . LEU A 1 169 ? 20.985 -2.309 -35.157 1.00 84.44 169 LEU A O 1
ATOM 1392 N N . GLN A 1 170 ? 22.226 -3.641 -36.482 1.00 83.19 170 GLN A N 1
ATOM 1393 C CA . GLN A 1 170 ? 22.046 -4.858 -35.700 1.00 83.19 170 GLN A CA 1
ATOM 1394 C C . GLN A 1 170 ? 22.566 -4.679 -34.272 1.00 83.19 170 GLN A C 1
ATOM 1396 O O . GLN A 1 170 ? 21.830 -4.983 -33.341 1.00 83.19 170 GLN A O 1
ATOM 1401 N N . GLN A 1 171 ? 23.759 -4.102 -34.093 1.00 78.62 171 GLN A N 1
ATOM 1402 C CA . GLN A 1 171 ? 24.300 -3.784 -32.767 1.00 78.62 171 GLN A CA 1
ATOM 1403 C C . GLN A 1 171 ? 23.445 -2.751 -32.002 1.00 78.62 171 GLN A C 1
ATOM 1405 O O . GLN A 1 171 ? 23.358 -2.820 -30.780 1.00 78.62 171 GLN A O 1
ATOM 1410 N N . ILE A 1 172 ? 22.805 -1.791 -32.688 1.00 75.94 172 ILE A N 1
ATOM 1411 C CA . ILE A 1 172 ? 21.911 -0.798 -32.054 1.00 75.94 172 ILE A CA 1
ATOM 1412 C C . ILE A 1 172 ? 20.635 -1.448 -31.515 1.00 75.94 172 ILE A C 1
ATOM 1414 O O . ILE A 1 172 ? 20.105 -0.992 -30.497 1.00 75.94 172 ILE A O 1
ATOM 1418 N N . ILE A 1 173 ? 20.095 -2.450 -32.211 1.00 70.62 173 ILE A N 1
ATOM 1419 C CA . ILE A 1 173 ? 18.784 -3.043 -31.897 1.00 70.62 173 ILE A CA 1
ATOM 1420 C C . ILE A 1 173 ? 18.871 -4.318 -31.054 1.00 70.62 173 ILE A C 1
ATOM 1422 O O . ILE A 1 173 ? 17.911 -4.607 -30.341 1.00 70.62 173 ILE A O 1
ATOM 1426 N N . SER A 1 174 ? 19.989 -5.049 -31.116 1.00 61.12 174 SER A N 1
ATOM 1427 C CA . SER A 1 174 ? 20.291 -6.192 -30.239 1.00 61.12 174 SER A CA 1
ATOM 1428 C C . SER A 1 174 ? 20.626 -5.737 -28.825 1.00 61.12 174 SER A C 1
ATOM 1430 O O . SER A 1 174 ? 20.169 -6.387 -27.866 1.00 61.12 174 SER A O 1
#

Foldseek 3Di:
DPDDDDDDPDDPDPDPDDPPPCVLVVVLLVLLLVLCVVQLCLQQVLCVQLVPDLVLLCVQQVDNPCSCQPNHSRNHDDDDQVSVVSQQVSSVVSCVVVVTDRGPPDHSVVVVVSVVVSVVVSVVVSVVVVVPDPDDDDDPPDDPDSDDPDDDDDDDPPDDPPDDDPVVVVVVVD

Mean predicted aligned error: 11.48 Å

Radius of gyration: 28.32 Å; Cα contacts (8 Å, |Δi|>4): 106; chains: 1; bounding box: 65×37×81 Å

Organism: Escherichia coli (NCBI:txid562)

Secondary structure (DSSP, 8-state):
-----------S--S----S-THHHHHHHHHHHHHTHHHHHHHHHHHHHTT--HHHHHHHHS-TTHHHHHH-STT--PPPHHHHHHHHHHHHHHHHHHT------S-HHHHHHHHHHHHHHHHHHHHHHHHTSPP----TTS-SSS---PPPPPP-TT--TTPPPHHHHHHHH-

pLDDT: mean 83.74, std 15.61, range [42.09, 97.31]

Nearest PDB structures (foldseek):
  1ic8-assembly1_A  TM=5.685E-01  e=2.769E+00  Homo sapiens